Protein AF-A0A9J5W6L7-F1 (afdb_monomer_lite)

pLDDT: mean 77.65, std 12.57, range [43.75, 92.69]

Secondary structure (DSSP, 8-state):
--TT-EEEEEE-SSSS--EEEEEEETTEEE-SHHHHHHHHHTT-TTEEE-TTT--EEE--------

Structure (mmCIF, N/CA/C/O backbone):
data_AF-A0A9J5W6L7-F1
#
_entry.id   AF-A0A9J5W6L7-F1
#
loop_
_atom_site.group_PDB
_atom_site.id
_atom_site.type_symbol
_atom_site.label_atom_id
_atom_site.label_alt_id
_atom_site.label_comp_id
_atom_site.label_asym_id
_atom_site.label_entity_id
_atom_site.label_seq_id
_atom_site.pdbx_PDB_ins_code
_atom_site.Cartn_x
_atom_site.Cartn_y
_atom_site.Cartn_z
_atom_site.occupancy
_atom_site.B_iso_or_equiv
_atom_site.auth_seq_id
_atom_site.auth_comp_id
_atom_site.auth_asym_id
_atom_site.auth_atom_id
_atom_site.pdbx_PDB_model_num
ATOM 1 N N . MET A 1 1 ? 1.089 -15.961 -3.230 1.00 59.25 1 MET A N 1
ATOM 2 C CA . MET A 1 1 ? -0.131 -15.125 -3.227 1.00 59.25 1 MET A CA 1
ATOM 3 C C . MET A 1 1 ? -0.780 -15.268 -1.863 1.00 59.25 1 MET A C 1
ATOM 5 O O . MET A 1 1 ? -1.192 -16.368 -1.521 1.00 59.25 1 MET A O 1
ATOM 9 N N . GLN A 1 2 ? -0.783 -14.215 -1.049 1.00 66.12 2 GLN A N 1
ATOM 10 C CA . GLN A 1 2 ? -1.336 -14.248 0.309 1.00 66.12 2 GLN A CA 1
ATOM 11 C C . GLN A 1 2 ? -2.663 -13.482 0.309 1.00 66.12 2 GLN A C 1
ATOM 13 O O . GLN A 1 2 ? -2.724 -12.368 -0.200 1.00 66.12 2 GLN A O 1
ATOM 18 N N . HIS A 1 3 ? -3.741 -14.098 0.802 1.00 80.44 3 HIS A N 1
ATOM 19 C CA . HIS A 1 3 ? -5.086 -13.499 0.883 1.00 80.44 3 HIS A CA 1
ATOM 20 C C . HIS A 1 3 ? -5.609 -12.851 -0.420 1.00 80.44 3 HIS A C 1
ATOM 22 O O . HIS A 1 3 ? -6.291 -11.833 -0.377 1.00 80.44 3 HIS A O 1
ATOM 28 N N . GLY A 1 4 ? -5.294 -13.424 -1.587 1.00 85.12 4 GLY A N 1
ATOM 29 C CA . GLY A 1 4 ? -5.751 -12.896 -2.880 1.00 85.12 4 GLY A CA 1
ATOM 30 C C . GLY A 1 4 ? -4.974 -11.681 -3.398 1.00 85.12 4 GLY A C 1
ATOM 31 O O . GLY A 1 4 ? -5.411 -11.066 -4.369 1.00 85.12 4 GLY A O 1
ATOM 32 N N . TRP A 1 5 ? -3.842 -11.336 -2.775 1.00 89.69 5 TRP A N 1
ATOM 33 C CA . TRP A 1 5 ? -2.910 -10.338 -3.299 1.00 89.69 5 TRP A CA 1
ATOM 34 C C . TRP A 1 5 ? -1.932 -10.943 -4.308 1.00 89.69 5 TRP A C 1
ATOM 36 O O . TRP A 1 5 ? -1.345 -12.010 -4.073 1.00 89.69 5 TRP A O 1
ATOM 46 N N . VAL A 1 6 ? -1.718 -10.206 -5.397 1.00 90.44 6 VAL A N 1
ATOM 47 C CA . VAL A 1 6 ? -0.702 -10.465 -6.424 1.00 90.44 6 VAL A CA 1
ATOM 48 C C . VAL A 1 6 ? 0.195 -9.234 -6.531 1.00 90.44 6 VAL A C 1
ATOM 50 O O . VAL A 1 6 ? -0.307 -8.115 -6.534 1.00 90.44 6 VAL A O 1
ATOM 53 N N . ALA A 1 7 ? 1.510 -9.432 -6.598 1.00 88.88 7 ALA A N 1
ATOM 54 C CA . ALA A 1 7 ? 2.475 -8.367 -6.849 1.00 88.88 7 ALA A CA 1
ATOM 55 C C . ALA A 1 7 ? 3.221 -8.677 -8.149 1.00 88.88 7 ALA A C 1
ATOM 57 O O . ALA A 1 7 ? 3.743 -9.781 -8.309 1.00 88.88 7 ALA A O 1
ATOM 58 N N . GLU A 1 8 ? 3.263 -7.714 -9.062 1.00 90.12 8 GLU A N 1
ATOM 59 C CA . GLU A 1 8 ? 3.950 -7.814 -10.345 1.00 90.12 8 GLU A CA 1
ATOM 60 C C . GLU A 1 8 ? 5.068 -6.78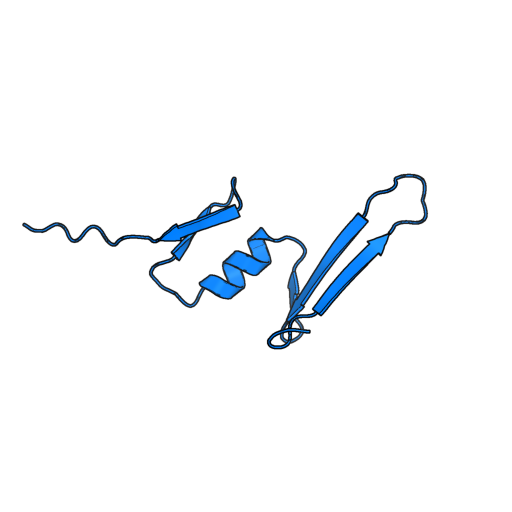3 -10.413 1.00 90.12 8 GLU A C 1
ATOM 62 O O . GLU A 1 8 ? 4.889 -5.610 -10.083 1.00 90.12 8 GLU A O 1
ATOM 67 N N . LYS A 1 9 ? 6.232 -7.237 -10.868 1.00 88.88 9 LYS A N 1
ATOM 68 C CA . LYS A 1 9 ? 7.403 -6.403 -11.094 1.00 88.88 9 LYS A CA 1
ATOM 69 C C . LYS A 1 9 ? 7.576 -6.239 -12.597 1.00 88.88 9 LYS A C 1
ATOM 71 O O . LYS A 1 9 ? 7.817 -7.228 -13.282 1.00 88.88 9 LYS A O 1
ATOM 76 N N . THR A 1 10 ? 7.492 -5.009 -13.089 1.00 86.56 10 THR A N 1
ATOM 77 C CA . THR A 1 10 ? 7.742 -4.698 -14.501 1.00 86.56 10 THR A CA 1
ATOM 78 C C . THR A 1 10 ? 9.066 -3.963 -14.618 1.00 86.56 10 THR A C 1
ATOM 80 O O . THR A 1 10 ? 9.297 -2.965 -13.939 1.00 86.56 10 THR A O 1
ATOM 83 N N . GLN A 1 11 ? 9.960 -4.484 -15.452 1.00 83.12 11 GLN A N 1
ATOM 84 C CA . GLN A 1 11 ? 11.219 -3.830 -15.781 1.00 83.12 11 GLN A CA 1
ATOM 85 C C . GLN A 1 11 ? 11.090 -3.219 -17.173 1.00 83.12 11 GLN A C 1
ATOM 87 O O . GLN A 1 11 ? 10.729 -3.917 -18.117 1.00 83.12 11 GLN A O 1
ATOM 92 N N . HIS A 1 12 ? 11.382 -1.927 -17.299 1.00 78.25 12 HIS A N 1
ATOM 93 C CA . HIS A 1 12 ? 11.377 -1.269 -18.603 1.00 78.25 12 HIS A CA 1
ATOM 94 C C . HIS A 1 12 ? 12.653 -1.615 -19.369 1.00 78.25 12 HIS A C 1
ATOM 96 O O . HIS A 1 12 ? 13.757 -1.489 -18.839 1.00 78.25 12 HIS A O 1
ATOM 102 N N . GLU A 1 13 ? 12.506 -2.036 -20.625 1.00 75.00 13 GLU A N 1
ATOM 103 C CA . GLU A 1 13 ? 13.638 -2.374 -21.503 1.00 75.0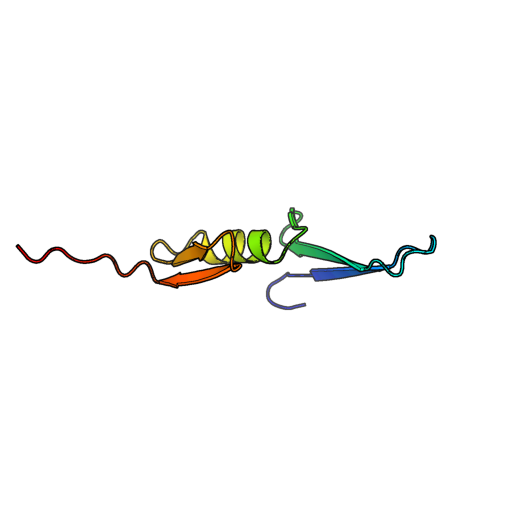0 13 GLU A CA 1
ATOM 104 C C . GLU A 1 13 ? 14.386 -1.124 -22.008 1.00 75.00 13 GLU A C 1
ATOM 106 O O . GLU A 1 13 ? 15.544 -1.200 -22.420 1.00 75.00 13 GLU A O 1
ATOM 111 N N . ASN A 1 14 ? 13.770 0.058 -21.905 1.00 68.31 14 ASN A N 1
ATOM 112 C CA . ASN A 1 14 ? 14.342 1.317 -22.376 1.00 68.31 14 ASN A CA 1
ATOM 113 C C . ASN A 1 14 ? 15.264 1.973 -21.339 1.00 68.31 14 ASN A C 1
ATOM 115 O O . ASN A 1 14 ? 14.861 2.913 -20.663 1.00 68.31 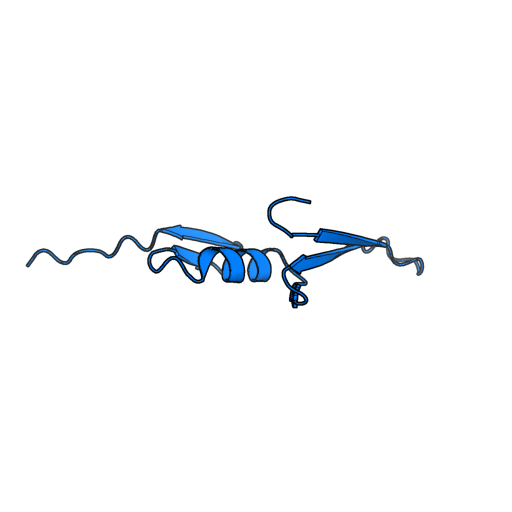14 ASN A O 1
ATOM 119 N N . GLY A 1 15 ? 16.517 1.509 -21.263 1.00 58.34 15 GLY A N 1
ATOM 120 C CA . GLY A 1 15 ? 17.712 2.259 -20.823 1.00 58.34 15 GLY A CA 1
ATOM 121 C C . GLY A 1 15 ? 17.808 2.689 -19.348 1.00 58.34 15 GLY A C 1
ATOM 122 O O . GLY A 1 15 ? 18.872 2.578 -18.740 1.00 58.34 15 GLY A O 1
ATOM 123 N N . SER A 1 16 ? 16.719 3.136 -18.733 1.00 66.50 16 SER A N 1
ATOM 124 C CA . SER A 1 16 ? 16.600 3.318 -17.295 1.00 66.50 16 SER A CA 1
ATOM 125 C C . SER A 1 16 ? 16.255 1.973 -16.670 1.00 66.50 16 SER A C 1
ATOM 127 O O . SER A 1 16 ? 15.213 1.402 -16.980 1.00 66.50 16 SER A O 1
ATOM 129 N N . ARG A 1 17 ? 17.081 1.478 -15.742 1.00 70.44 17 ARG A N 1
ATOM 130 C CA . ARG A 1 17 ? 16.785 0.295 -14.905 1.00 70.44 17 ARG A CA 1
ATOM 131 C C . ARG A 1 17 ? 15.638 0.550 -13.906 1.00 70.44 17 ARG A C 1
ATOM 133 O O . ARG A 1 17 ? 15.674 0.054 -12.783 1.00 70.44 17 ARG A O 1
ATOM 140 N N . ALA A 1 18 ? 14.663 1.370 -14.288 1.00 76.50 18 ALA A N 1
ATOM 141 C CA . ALA A 1 18 ? 13.478 1.648 -13.509 1.00 76.50 18 ALA A CA 1
ATOM 142 C C . ALA A 1 18 ? 12.648 0.366 -13.418 1.00 76.50 18 ALA A C 1
ATOM 144 O O . ALA A 1 18 ? 12.377 -0.310 -14.415 1.00 76.50 18 ALA A O 1
ATOM 145 N N . ILE A 1 19 ? 12.310 0.018 -12.184 1.00 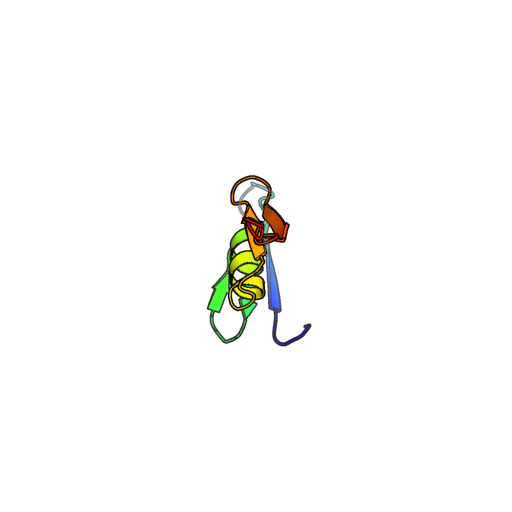81.75 19 ILE A N 1
ATOM 146 C CA . ILE A 1 19 ? 11.461 -1.111 -11.849 1.00 81.75 19 ILE A CA 1
ATOM 147 C C . ILE A 1 19 ? 10.168 -0.519 -11.319 1.00 81.75 19 ILE A C 1
ATOM 149 O O . ILE A 1 19 ? 10.186 0.142 -10.281 1.00 81.75 19 ILE A O 1
ATOM 153 N N . ASP A 1 20 ? 9.065 -0.830 -11.984 1.00 83.75 20 ASP A N 1
ATOM 154 C CA . ASP A 1 20 ? 7.739 -0.560 -11.453 1.00 83.75 20 ASP A CA 1
ATOM 155 C C . ASP A 1 20 ? 7.228 -1.780 -10.686 1.00 83.75 20 ASP A C 1
ATOM 157 O O . ASP A 1 20 ? 7.430 -2.932 -11.091 1.00 83.75 20 ASP A O 1
ATOM 161 N N . MET A 1 21 ? 6.554 -1.522 -9.566 1.00 88.25 21 MET A N 1
ATOM 162 C CA . MET A 1 21 ? 5.825 -2.537 -8.809 1.00 88.25 21 MET A CA 1
ATOM 163 C C . MET A 1 21 ? 4.331 -2.233 -8.843 1.00 88.25 21 MET A C 1
ATOM 165 O O . MET A 1 21 ? 3.901 -1.144 -8.462 1.00 88.25 21 MET A O 1
ATOM 169 N N . TYR A 1 22 ? 3.542 -3.225 -9.242 1.00 90.31 22 TYR A N 1
ATOM 170 C CA . TYR A 1 22 ? 2.086 -3.176 -9.238 1.00 90.31 22 TYR A CA 1
ATOM 171 C C . TYR A 1 22 ? 1.542 -4.210 -8.262 1.00 90.31 22 TYR A C 1
ATOM 173 O O . TYR A 1 22 ? 2.006 -5.348 -8.224 1.00 90.31 22 TYR A O 1
ATOM 181 N N . TYR A 1 23 ? 0.535 -3.829 -7.488 1.00 90.94 23 TYR A N 1
ATOM 182 C CA . TYR A 1 23 ? -0.154 -4.716 -6.558 1.00 90.94 23 TYR A CA 1
ATOM 183 C C . TYR A 1 23 ? -1.605 -4.865 -6.995 1.00 90.94 23 TYR A C 1
ATOM 185 O O . TYR A 1 23 ? -2.244 -3.886 -7.374 1.00 90.94 23 TYR A O 1
ATOM 193 N N . TYR A 1 24 ? -2.148 -6.072 -6.906 1.00 91.88 24 TYR A N 1
ATOM 194 C CA . TYR A 1 24 ? -3.512 -6.369 -7.317 1.00 91.88 24 TYR A CA 1
ATOM 195 C C . TYR A 1 24 ? -4.261 -7.115 -6.229 1.00 91.88 24 TYR A C 1
ATOM 197 O O . TYR A 1 24 ? -3.734 -8.055 -5.632 1.00 91.88 24 TYR A O 1
ATOM 205 N N . HIS A 1 25 ? -5.512 -6.719 -6.007 1.00 90.19 25 HIS A N 1
ATOM 206 C CA . HIS A 1 25 ? -6.428 -7.409 -5.106 1.00 90.19 25 HIS A CA 1
ATOM 207 C C . HIS A 1 25 ? -7.879 -7.147 -5.514 1.00 90.19 25 HIS A C 1
ATOM 209 O O . HIS A 1 25 ? -8.272 -5.999 -5.721 1.00 90.19 25 HIS A O 1
ATOM 215 N N . LYS A 1 26 ? -8.684 -8.213 -5.634 1.00 87.25 26 LYS A N 1
ATOM 216 C CA . LYS A 1 26 ? -10.111 -8.152 -6.026 1.00 87.25 26 LYS A CA 1
ATOM 217 C C . LYS A 1 26 ? -10.361 -7.252 -7.251 1.00 87.25 26 LYS A C 1
ATOM 219 O O . LYS A 1 26 ? -11.230 -6.383 -7.224 1.00 87.25 26 LYS A O 1
ATOM 224 N N . SER A 1 27 ? -9.550 -7.435 -8.295 1.00 85.31 27 SER A N 1
ATOM 225 C CA . SER A 1 27 ? -9.613 -6.677 -9.558 1.00 85.31 27 SER A CA 1
ATOM 226 C C . SER A 1 27 ? -9.270 -5.183 -9.463 1.00 85.31 27 SER A C 1
ATOM 228 O O . SER A 1 27 ? -9.490 -4.447 -10.421 1.00 85.31 27 SER A O 1
ATOM 230 N N . LYS A 1 28 ? -8.714 -4.716 -8.339 1.00 89.31 28 LYS A N 1
ATOM 231 C CA . LYS A 1 28 ? -8.138 -3.370 -8.211 1.00 89.31 28 LYS A CA 1
ATOM 232 C C . LYS A 1 28 ? -6.624 -3.432 -8.339 1.00 89.31 28 LYS A C 1
ATOM 234 O O . LYS A 1 28 ? -6.012 -4.343 -7.785 1.00 89.31 28 LYS A O 1
ATOM 239 N N . GLN A 1 29 ? -6.051 -2.456 -9.037 1.00 92.69 29 GLN A N 1
ATOM 240 C CA . GLN A 1 29 ? -4.610 -2.223 -9.122 1.00 92.69 29 GLN A CA 1
ATOM 241 C C . GLN A 1 29 ? -4.217 -1.108 -8.145 1.00 92.69 29 GLN A C 1
ATOM 243 O O . GLN A 1 29 ? -4.930 -0.113 -8.024 1.00 92.69 29 GLN A O 1
ATOM 248 N N . TYR A 1 30 ? -3.068 -1.266 -7.497 1.00 90.56 30 TYR A N 1
ATOM 249 C CA . TYR A 1 30 ? -2.428 -0.291 -6.622 1.00 90.56 30 TYR A CA 1
ATOM 250 C C . TYR A 1 30 ? -0.976 -0.119 -7.070 1.00 90.56 30 TYR A C 1
ATOM 252 O O . TYR A 1 30 ? -0.312 -1.097 -7.423 1.00 90.56 30 TYR A O 1
ATOM 260 N N . ARG A 1 31 ? -0.480 1.118 -7.078 1.00 89.31 31 ARG A N 1
ATOM 261 C CA . ARG A 1 31 ? 0.843 1.468 -7.634 1.00 89.31 31 ARG A CA 1
ATOM 262 C C . ARG A 1 31 ? 1.875 1.833 -6.574 1.00 89.31 31 ARG A C 1
ATOM 264 O O . ARG A 1 31 ? 3.018 2.130 -6.898 1.00 89.31 31 ARG A O 1
ATOM 271 N N . SER A 1 32 ? 1.487 1.831 -5.301 1.00 86.12 32 SER A N 1
ATOM 272 C CA . SER A 1 32 ? 2.389 2.148 -4.196 1.00 86.12 32 SER A CA 1
ATOM 273 C C . SER A 1 32 ? 2.035 1.387 -2.922 1.00 86.12 32 SER A C 1
ATOM 275 O O . SER A 1 32 ? 0.885 1.007 -2.692 1.00 86.12 32 SER A O 1
ATOM 277 N N . ASN A 1 33 ? 3.029 1.226 -2.046 1.00 84.88 33 ASN A N 1
ATOM 278 C CA . ASN A 1 33 ? 2.826 0.660 -0.711 1.00 84.88 33 ASN A CA 1
ATOM 279 C C . ASN A 1 33 ? 1.833 1.478 0.126 1.00 84.88 33 ASN A C 1
ATOM 281 O O . ASN A 1 33 ? 1.085 0.902 0.913 1.00 84.88 33 ASN A O 1
ATOM 285 N N . LEU A 1 34 ? 1.794 2.802 -0.060 1.00 86.38 34 LEU A N 1
ATOM 286 C CA . LEU A 1 34 ? 0.853 3.676 0.633 1.00 86.38 34 LEU A CA 1
ATOM 287 C C . LEU A 1 34 ? -0.596 3.308 0.303 1.00 86.38 34 LEU A C 1
ATOM 289 O O . LEU A 1 34 ? -1.424 3.179 1.200 1.00 86.38 34 LEU A O 1
ATOM 293 N N . GLU A 1 35 ? -0.906 3.110 -0.978 1.00 88.38 35 GLU A N 1
ATOM 294 C CA . GLU A 1 35 ? -2.252 2.733 -1.407 1.00 88.38 35 GLU A CA 1
ATOM 295 C C . GLU A 1 35 ? -2.658 1.350 -0.883 1.00 88.38 35 GLU A C 1
ATOM 297 O O . GLU A 1 35 ? -3.795 1.167 -0.439 1.00 88.38 35 GLU A O 1
ATOM 302 N N . VAL A 1 36 ? -1.721 0.396 -0.877 1.00 88.19 36 VAL A N 1
ATOM 303 C CA . VAL A 1 36 ? -1.937 -0.938 -0.299 1.00 88.19 36 VAL A CA 1
ATOM 304 C C . VAL A 1 36 ? -2.242 -0.828 1.196 1.00 88.19 36 VAL A C 1
ATOM 306 O O . VAL A 1 36 ? -3.249 -1.371 1.650 1.00 88.19 36 VAL A O 1
ATOM 309 N N . ARG A 1 37 ? -1.432 -0.080 1.961 1.00 87.38 37 ARG A N 1
ATOM 310 C CA . ARG A 1 37 ? -1.648 0.137 3.402 1.00 87.38 37 ARG A CA 1
ATOM 311 C C . ARG A 1 37 ? -2.985 0.829 3.658 1.00 87.38 37 ARG A C 1
ATOM 313 O O . ARG A 1 37 ? -3.787 0.311 4.428 1.00 87.38 37 ARG A O 1
ATOM 320 N N . LYS A 1 38 ? -3.294 1.917 2.946 1.00 86.19 38 LYS A N 1
ATOM 321 C CA . LYS A 1 38 ? -4.596 2.596 3.050 1.00 86.19 38 LYS A CA 1
ATOM 322 C C . LYS A 1 38 ? -5.755 1.631 2.812 1.00 86.19 38 LYS A C 1
ATOM 324 O O . LYS A 1 38 ? -6.732 1.685 3.544 1.00 86.19 38 LYS A O 1
ATOM 329 N N . TYR A 1 39 ? -5.664 0.728 1.835 1.00 87.44 39 TYR A N 1
ATOM 330 C CA . TYR A 1 39 ? -6.719 -0.256 1.589 1.00 87.44 39 TYR A CA 1
ATOM 331 C C . TYR A 1 39 ? -6.836 -1.309 2.700 1.00 87.44 39 TYR A C 1
ATOM 333 O O . TYR A 1 39 ? -7.950 -1.597 3.134 1.00 87.44 39 TYR A O 1
ATOM 341 N N . VAL A 1 40 ? -5.713 -1.876 3.152 1.00 86.06 40 VAL A N 1
ATOM 342 C CA . VAL A 1 40 ? -5.686 -2.916 4.196 1.00 86.06 40 VAL A CA 1
ATOM 343 C C . VAL A 1 40 ? -6.216 -2.380 5.527 1.00 86.06 40 VAL A C 1
ATOM 345 O O . VAL A 1 40 ? -7.002 -3.056 6.185 1.00 86.06 40 VAL A O 1
ATOM 348 N N . PHE A 1 41 ? -5.836 -1.157 5.895 1.00 84.62 41 PHE A N 1
ATOM 349 C CA . PHE A 1 41 ? -6.207 -0.548 7.172 1.00 84.62 41 PHE A CA 1
ATOM 350 C C . PHE A 1 41 ? -7.509 0.265 7.115 1.00 84.62 41 PHE A C 1
ATOM 352 O O . PHE A 1 41 ? -8.021 0.644 8.160 1.00 84.62 41 PHE A O 1
ATOM 359 N N . LYS A 1 42 ? -8.124 0.457 5.934 1.00 81.19 42 LYS A N 1
ATOM 360 C CA . LYS A 1 42 ? -9.356 1.260 5.764 1.00 81.19 42 LYS A CA 1
ATOM 361 C C . LYS A 1 42 ? -10.499 0.867 6.706 1.00 81.19 42 LYS A C 1
ATOM 363 O O . LYS A 1 42 ? -11.286 1.720 7.099 1.00 81.19 42 LYS A O 1
ATOM 368 N N . SER A 1 43 ? -10.658 -0.425 6.991 1.00 72.00 43 SER A N 1
ATOM 369 C CA . SER A 1 43 ? -11.749 -0.929 7.837 1.00 72.00 43 SER A CA 1
ATOM 370 C C . SER A 1 43 ? -11.438 -0.882 9.331 1.00 72.00 43 SER A C 1
ATOM 372 O O . SER A 1 43 ? -12.302 -1.216 10.138 1.00 72.00 43 SER A O 1
ATOM 374 N N . LEU A 1 44 ? -10.214 -0.519 9.708 1.00 74.25 44 LEU A N 1
ATOM 375 C CA . LEU A 1 44 ? -9.796 -0.447 11.094 1.00 74.25 44 LEU A CA 1
ATOM 376 C C . LEU A 1 44 ? -9.810 1.025 11.516 1.00 74.25 44 LEU A C 1
ATOM 378 O O . LEU A 1 44 ? -8.875 1.764 11.246 1.00 74.25 44 LEU A O 1
ATOM 382 N N . LEU A 1 45 ? -10.884 1.431 12.201 1.00 65.38 45 LEU A N 1
ATOM 383 C CA . LEU A 1 45 ? -11.152 2.803 12.677 1.00 65.38 45 LEU A CA 1
ATOM 384 C C . LEU A 1 45 ? -10.081 3.404 13.611 1.00 65.38 45 LEU A C 1
ATOM 386 O O . LEU A 1 45 ? -10.261 4.514 14.087 1.00 65.38 45 LEU A O 1
ATOM 390 N N . LYS A 1 46 ? -9.028 2.652 13.929 1.00 71.69 46 LYS A N 1
ATOM 391 C CA . LYS A 1 46 ? -7.964 3.029 14.864 1.00 71.69 46 LYS A CA 1
ATOM 392 C C . LYS A 1 46 ? -6.606 3.150 14.186 1.00 71.69 46 LYS A C 1
ATOM 394 O O . LYS A 1 46 ? -5.605 3.213 14.875 1.00 71.69 46 LYS A O 1
ATOM 399 N N . PHE A 1 47 ? -6.531 3.085 12.859 1.00 72.31 47 PHE A N 1
ATOM 400 C CA . PHE A 1 47 ? -5.249 3.173 12.171 1.00 72.31 47 PHE A CA 1
ATOM 401 C C . PHE A 1 47 ? -5.268 4.265 11.117 1.00 72.31 47 PHE A C 1
ATOM 403 O O . PHE A 1 47 ? -6.032 4.210 10.152 1.00 72.31 47 PHE A O 1
ATOM 410 N N . GLU A 1 48 ? -4.353 5.211 11.278 1.00 78.81 48 GLU A N 1
ATOM 411 C CA . GLU A 1 48 ? -4.037 6.206 10.269 1.00 78.81 48 GLU A CA 1
ATOM 412 C C . GLU A 1 48 ? -2.776 5.768 9.519 1.00 78.81 48 GLU A C 1
ATOM 414 O O . GLU A 1 48 ? -1.811 5.273 10.109 1.00 78.81 48 GLU A O 1
ATOM 419 N N . VAL A 1 49 ? -2.783 5.920 8.194 1.00 79.06 49 VAL A N 1
ATOM 420 C CA . VAL A 1 49 ? -1.599 5.666 7.369 1.00 79.06 49 VAL A CA 1
ATOM 421 C C . VAL A 1 49 ? -0.978 7.003 7.006 1.00 79.06 49 VAL A C 1
ATOM 423 O O . VAL A 1 49 ? -1.535 7.745 6.192 1.00 79.06 49 VAL A O 1
ATOM 426 N N . ASP A 1 50 ? 0.184 7.273 7.591 1.00 78.38 50 ASP A N 1
ATOM 427 C CA . ASP A 1 50 ? 0.976 8.465 7.333 1.00 78.38 50 ASP A CA 1
ATOM 428 C C . ASP A 1 50 ? 1.341 8.529 5.846 1.00 78.38 50 ASP A C 1
ATOM 430 O O . ASP A 1 50 ? 1.873 7.580 5.266 1.00 78.38 50 ASP A O 1
ATOM 434 N N . GLN A 1 51 ? 0.997 9.634 5.193 1.00 75.94 51 GLN A N 1
ATOM 435 C CA . GLN A 1 51 ? 1.187 9.765 3.753 1.00 75.94 51 GLN A CA 1
ATOM 436 C C . GLN A 1 51 ? 2.654 9.986 3.363 1.00 75.94 51 GLN A C 1
ATOM 438 O O . GLN A 1 51 ? 3.028 9.640 2.242 1.00 75.94 51 GLN A O 1
ATOM 443 N N . GLU A 1 52 ? 3.468 10.539 4.260 1.00 77.62 52 GLU A N 1
ATOM 444 C CA . GLU A 1 52 ? 4.865 10.880 4.002 1.00 77.62 52 GLU A CA 1
ATOM 445 C C . GLU A 1 52 ? 5.780 9.692 4.304 1.00 77.62 52 GLU A C 1
ATOM 447 O O . GLU A 1 52 ? 6.597 9.302 3.469 1.00 77.62 52 GLU A O 1
ATOM 452 N N . THR A 1 53 ? 5.599 9.057 5.462 1.00 78.56 53 THR A N 1
ATOM 453 C CA . THR A 1 53 ? 6.458 7.950 5.909 1.00 78.56 53 THR A CA 1
ATOM 454 C C . THR A 1 53 ? 5.914 6.579 5.521 1.00 78.56 53 THR A C 1
ATOM 456 O O . THR A 1 53 ? 6.619 5.573 5.616 1.00 78.56 53 THR A O 1
ATOM 459 N N . THR A 1 54 ? 4.662 6.511 5.054 1.00 78.81 54 THR A N 1
ATOM 460 C CA . THR A 1 54 ? 3.870 5.286 4.840 1.00 78.81 54 THR A CA 1
ATOM 461 C C . THR A 1 54 ? 3.581 4.495 6.113 1.00 78.81 54 THR A C 1
ATOM 463 O O . THR A 1 54 ? 2.948 3.441 6.031 1.00 78.81 54 THR A O 1
ATOM 466 N N . GLU A 1 55 ? 4.033 4.948 7.281 1.00 81.75 55 GLU A N 1
ATOM 467 C CA . GLU A 1 55 ? 3.854 4.250 8.552 1.00 81.75 55 GLU A CA 1
ATOM 468 C C . GLU A 1 55 ? 2.384 4.174 8.953 1.00 81.75 55 GLU A C 1
ATOM 470 O O . GLU A 1 55 ? 1.571 5.028 8.612 1.00 81.75 55 GLU A O 1
ATOM 475 N N . VAL A 1 56 ? 2.041 3.111 9.674 1.00 76.06 56 VAL A N 1
ATOM 476 C CA . VAL A 1 56 ? 0.696 2.912 10.207 1.00 76.06 56 VAL A CA 1
ATOM 477 C C . VAL A 1 56 ? 0.752 3.285 11.681 1.00 76.06 56 VAL A C 1
ATOM 479 O O . VAL A 1 56 ? 1.443 2.618 12.450 1.00 76.06 56 VAL A O 1
ATOM 482 N N . LYS A 1 57 ? 0.070 4.364 12.060 1.00 77.75 57 LYS A N 1
ATOM 483 C CA . LYS A 1 57 ? -0.024 4.837 13.442 1.00 77.75 57 LYS A CA 1
ATOM 484 C C . LYS A 1 57 ? -1.342 4.344 14.024 1.00 77.75 57 LYS A C 1
ATOM 486 O O . LYS A 1 57 ? -2.372 4.404 13.356 1.00 77.75 57 LYS A O 1
ATOM 491 N N . ASP A 1 58 ? -1.293 3.829 15.247 1.00 71.56 58 ASP A N 1
ATOM 492 C CA . ASP A 1 58 ? -2.501 3.572 16.028 1.00 71.56 58 ASP A CA 1
ATOM 493 C C . ASP A 1 58 ? -3.051 4.946 16.443 1.00 71.56 58 ASP A C 1
ATOM 495 O O . ASP A 1 58 ? -2.397 5.682 17.187 1.00 71.56 58 ASP A O 1
ATOM 499 N N . GLU A 1 59 ? -4.209 5.333 15.913 1.00 63.81 59 GLU A N 1
ATOM 500 C CA . GLU A 1 59 ? -5.022 6.402 16.482 1.00 63.81 59 GLU A CA 1
ATOM 501 C C . GLU A 1 59 ? -5.533 5.888 17.829 1.00 63.81 59 GLU A C 1
ATOM 503 O O . GLU A 1 59 ? -6.659 5.401 17.980 1.00 63.81 59 GLU A O 1
ATOM 508 N N . VAL A 1 60 ? -4.670 5.993 18.841 1.00 56.34 60 VAL A N 1
ATOM 509 C CA . VAL A 1 60 ? -5.093 5.928 20.230 1.00 56.34 60 VAL A CA 1
ATOM 510 C C . VAL A 1 60 ? -6.054 7.092 20.398 1.00 56.34 60 VAL A C 1
ATOM 512 O O . VAL A 1 60 ? -5.637 8.239 20.547 1.00 56.34 60 VAL A O 1
ATOM 515 N N . ILE A 1 61 ? -7.352 6.794 20.314 1.00 53.88 61 ILE A N 1
ATOM 516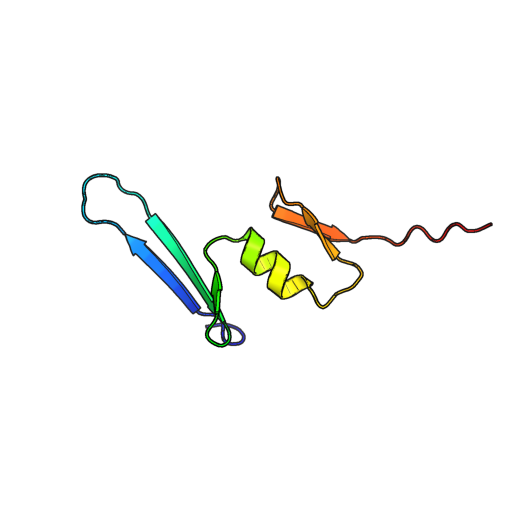 C CA . ILE A 1 61 ? -8.426 7.696 20.709 1.00 53.88 6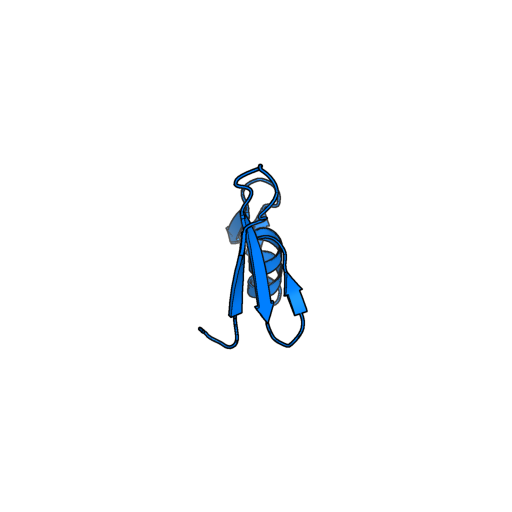1 ILE A CA 1
ATOM 517 C C . ILE A 1 61 ? -8.060 8.124 22.124 1.00 53.88 61 ILE A C 1
ATOM 519 O O . ILE A 1 61 ? -8.205 7.345 23.068 1.00 53.88 61 ILE A O 1
ATOM 523 N N . SER A 1 62 ? -7.501 9.326 22.251 1.00 49.25 62 SER A N 1
ATOM 524 C CA . SER A 1 62 ? -7.224 9.934 23.537 1.00 49.25 62 SER A CA 1
ATOM 525 C C . SER A 1 62 ? -8.594 10.141 24.157 1.00 49.25 62 SER A C 1
ATOM 527 O O . SER A 1 62 ? -9.318 11.070 23.803 1.00 49.25 62 SER A O 1
ATOM 529 N N . MET A 1 63 ? -9.017 9.178 24.978 1.00 50.00 63 MET A N 1
ATOM 530 C CA . MET A 1 63 ? -10.193 9.329 25.810 1.00 50.00 63 MET A CA 1
ATOM 531 C C . MET A 1 63 ? -9.844 10.481 26.739 1.00 50.00 63 MET A C 1
ATOM 533 O O . MET A 1 63 ? -9.093 10.309 27.696 1.00 50.00 63 MET A O 1
ATOM 537 N N . THR A 1 64 ? -10.335 11.671 26.409 1.00 47.53 64 THR A N 1
ATOM 538 C CA . THR A 1 64 ? -10.411 12.797 27.324 1.00 47.53 64 THR A CA 1
ATOM 539 C C . THR A 1 64 ? -11.220 12.326 28.524 1.00 47.53 64 THR A C 1
ATOM 541 O O . THR A 1 64 ? -12.448 12.352 28.526 1.00 47.53 64 THR A O 1
ATOM 544 N N . THR A 1 65 ? -10.527 11.829 29.543 1.00 50.09 65 THR A N 1
ATOM 545 C CA . THR A 1 65 ? -11.081 11.691 30.882 1.00 50.09 65 THR A CA 1
ATOM 546 C C . THR A 1 65 ? -11.280 13.107 31.407 1.00 50.09 65 THR A C 1
ATOM 548 O O . THR A 1 65 ? -10.306 13.780 31.748 1.00 50.09 65 THR A O 1
ATOM 551 N N . SER A 1 66 ? -12.529 13.580 31.342 1.00 43.75 66 SER A N 1
ATOM 552 C CA . SER A 1 66 ? -13.016 14.717 32.134 1.00 43.75 66 SER A CA 1
ATOM 553 C C . SER A 1 66 ? -13.015 14.389 33.621 1.00 43.75 66 SER A C 1
ATOM 555 O O . SER A 1 66 ? -13.175 13.191 33.952 1.00 43.75 66 SER A O 1
#

Radius of gyration: 16.45 Å; chains: 1; bounding box: 31×30×54 Å

Foldseek 3Di:
DPPQKDKDWDADPPDPRDIWIWIDHPRDIDRDLLVVLCVVCVVPPQWDQDPPVRDIDGNPVPPPPD

Sequence (66 aa):
MQHGWVAEKTQHENGSRAIDMYYYHKSKQYRSNLEVRKYVFKSLLKFEVDQETTEVKDEVISMTTS

Organism: Solanum commersonii (NCBI:txid4109)